Protein AF-A0A7X8E371-F1 (afdb_monomer_lite)

Sequence (68 aa):
MRLFRRFPIETGEAYIEVKDYCEQNLSQDAGIYNRFHALIVQNGKEHCKKKMHCKGCPLEEACQKLSS

pLDDT: mean 86.63, std 6.86, range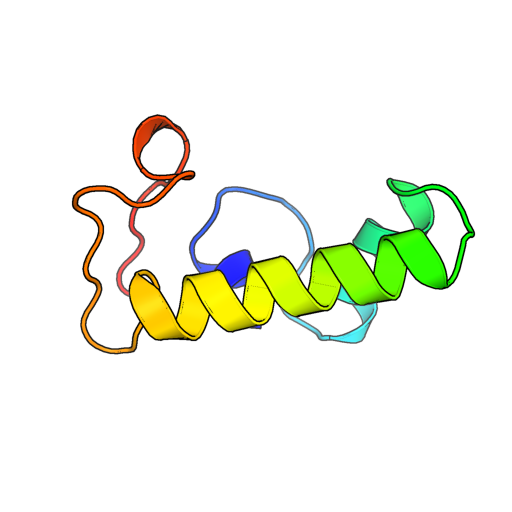 [55.19, 94.38]

Radius of gyration: 12.18 Å; chains: 1; bounding box: 25×19×32 Å

Secondary structure (DSSP, 8-state):
-HHHHHSS----SSHHHHHHHHHHHS-S-HHHHHHHHHHHHHHHHHTSSSS---TT-TTTTT------

Foldseek 3Di:
DQVVVFFPDPQDDDPVSVVVVCPVPDPPDPVRVVVVVVLVVVLCVPAVDLPGNLVPRPCNVRTPRDND

Structure (mmCIF, N/CA/C/O backbone):
data_AF-A0A7X8E371-F1
#
_entry.id   AF-A0A7X8E371-F1
#
loop_
_atom_site.group_PDB
_atom_site.id
_atom_site.type_symbol
_atom_site.label_atom_id
_atom_site.label_alt_id
_atom_site.label_comp_id
_atom_site.label_asym_id
_atom_site.label_entity_id
_atom_site.label_seq_id
_atom_site.pdbx_PDB_ins_code
_atom_site.Cartn_x
_atom_site.Cartn_y
_atom_site.Cartn_z
_atom_site.occupancy
_atom_site.B_iso_or_equiv
_atom_site.auth_seq_id
_atom_site.auth_comp_id
_atom_site.auth_asym_id
_atom_site.auth_atom_id
_atom_site.pdbx_PDB_model_num
ATOM 1 N N . MET A 1 1 ? 5.084 8.870 0.295 1.00 72.50 1 MET A N 1
ATOM 2 C CA . MET A 1 1 ? 3.596 8.784 0.172 1.00 72.50 1 MET A CA 1
ATOM 3 C C . MET A 1 1 ? 3.000 8.129 1.423 1.00 72.50 1 MET A C 1
ATOM 5 O O . MET A 1 1 ? 3.657 7.278 2.001 1.00 72.50 1 MET A O 1
ATOM 9 N N . ARG A 1 2 ? 1.783 8.496 1.870 1.00 81.19 2 ARG A N 1
ATOM 10 C CA . ARG A 1 2 ? 1.243 8.056 3.184 1.00 81.19 2 ARG A CA 1
ATOM 11 C C . ARG A 1 2 ? 1.071 6.537 3.322 1.00 81.19 2 ARG A C 1
ATOM 13 O O . ARG A 1 2 ? 1.383 6.011 4.379 1.00 81.19 2 ARG A O 1
ATOM 20 N N . LEU A 1 3 ? 0.575 5.858 2.284 1.00 84.50 3 LEU A N 1
ATOM 21 C CA . LEU A 1 3 ? 0.371 4.405 2.313 1.00 84.50 3 LEU A CA 1
ATOM 22 C C . LEU A 1 3 ? 1.703 3.661 2.479 1.00 84.50 3 LEU A C 1
ATOM 24 O O . LEU A 1 3 ? 1.843 2.881 3.410 1.00 84.50 3 LEU A O 1
ATOM 28 N N . PHE A 1 4 ? 2.682 3.982 1.633 1.00 84.69 4 PHE A N 1
ATOM 29 C CA . PHE A 1 4 ? 4.014 3.369 1.635 1.00 84.69 4 PHE A CA 1
ATOM 30 C C . PHE A 1 4 ? 4.807 3.605 2.928 1.00 84.69 4 PHE A C 1
ATOM 32 O O . PHE A 1 4 ? 5.605 2.769 3.307 1.00 84.69 4 PHE A O 1
ATOM 39 N N . ARG A 1 5 ? 4.534 4.691 3.667 1.00 81.12 5 ARG A N 1
ATOM 40 C CA . ARG A 1 5 ? 5.124 4.905 5.003 1.00 81.12 5 ARG A CA 1
ATOM 41 C C . ARG A 1 5 ? 4.546 4.009 6.100 1.00 81.12 5 ARG A C 1
ATOM 43 O O . ARG A 1 5 ? 5.153 3.870 7.152 1.00 81.12 5 ARG A O 1
ATOM 50 N N . ARG A 1 6 ? 3.325 3.502 5.917 1.00 83.44 6 ARG A N 1
ATOM 51 C CA . ARG A 1 6 ? 2.583 2.763 6.956 1.00 83.44 6 ARG A CA 1
ATOM 52 C C . ARG A 1 6 ? 2.476 1.274 6.676 1.00 83.44 6 ARG A C 1
ATOM 54 O O . ARG A 1 6 ? 2.209 0.500 7.591 1.00 83.44 6 ARG A O 1
ATOM 61 N N . PHE A 1 7 ? 2.598 0.903 5.411 1.00 84.31 7 PHE A N 1
ATOM 62 C CA . PHE A 1 7 ? 2.535 -0.467 4.950 1.00 84.31 7 PHE A CA 1
ATOM 63 C C . PHE A 1 7 ? 3.963 -1.036 4.890 1.00 84.31 7 PHE A C 1
ATOM 65 O O . PHE A 1 7 ? 4.859 -0.305 4.472 1.00 84.31 7 PHE A O 1
ATOM 72 N N . PRO A 1 8 ? 4.198 -2.290 5.316 1.00 81.56 8 PRO A N 1
ATOM 73 C CA . PRO A 1 8 ? 5.541 -2.857 5.443 1.00 81.56 8 PRO A CA 1
ATOM 74 C C . PRO A 1 8 ? 6.121 -3.254 4.074 1.00 81.56 8 PRO A C 1
ATOM 76 O O . PRO A 1 8 ? 6.269 -4.433 3.770 1.00 81.56 8 PRO A O 1
ATOM 79 N N . ILE A 1 9 ? 6.418 -2.265 3.229 1.00 82.12 9 ILE A N 1
ATOM 80 C CA . ILE A 1 9 ? 7.171 -2.444 1.985 1.00 82.12 9 ILE A CA 1
ATOM 81 C C . ILE A 1 9 ? 8.395 -1.536 2.029 1.00 82.12 9 ILE A C 1
ATOM 83 O O . ILE A 1 9 ? 8.300 -0.343 2.317 1.00 82.12 9 ILE A O 1
ATOM 87 N N . GLU A 1 10 ? 9.541 -2.102 1.675 1.00 80.25 10 GLU A N 1
ATOM 88 C CA . GLU A 1 10 ? 10.802 -1.383 1.522 1.00 80.25 10 GLU A CA 1
ATOM 89 C C . GLU A 1 10 ? 10.836 -0.627 0.184 1.00 80.25 10 GLU A C 1
ATOM 91 O O . GLU A 1 10 ? 11.490 -1.036 -0.770 1.00 80.25 10 GLU A O 1
ATOM 96 N N . THR A 1 11 ? 10.087 0.477 0.092 1.00 79.25 11 THR A N 1
ATOM 97 C CA . THR A 1 11 ? 10.067 1.352 -1.099 1.00 79.25 11 THR A CA 1
ATOM 98 C C . THR A 1 11 ? 10.919 2.613 -0.969 1.00 79.25 11 THR A C 1
ATOM 100 O O . THR A 1 11 ? 10.942 3.413 -1.896 1.00 79.25 11 THR A O 1
ATOM 103 N N . GLY A 1 12 ? 11.519 2.869 0.196 1.00 77.88 12 GLY A N 1
ATOM 104 C CA . GLY A 1 12 ? 12.056 4.191 0.541 1.00 77.88 12 GLY A CA 1
ATOM 105 C C . GLY A 1 12 ? 10.963 5.218 0.882 1.00 77.88 12 GLY A C 1
ATOM 106 O O . GLY A 1 12 ? 9.759 4.932 0.837 1.00 77.88 12 GLY A O 1
ATOM 107 N N . GLU A 1 13 ? 11.375 6.427 1.266 1.00 74.75 13 GLU A N 1
ATOM 108 C CA . GLU A 1 13 ? 10.462 7.498 1.695 1.00 74.75 13 GLU A CA 1
ATOM 109 C C . GLU A 1 13 ? 10.197 8.538 0.604 1.00 74.75 13 GLU A C 1
ATOM 111 O O . GLU A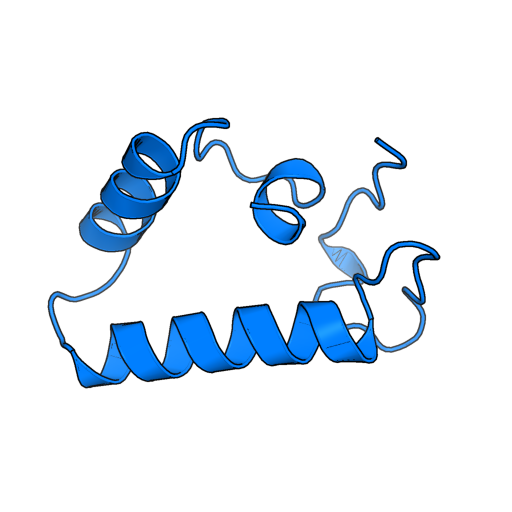 1 13 ? 9.118 9.161 0.576 1.00 74.75 13 GLU A O 1
ATOM 116 N N . ALA A 1 14 ? 11.178 8.748 -0.275 1.00 83.81 14 ALA A N 1
ATOM 117 C CA . ALA A 1 14 ? 11.100 9.727 -1.338 1.00 83.81 14 ALA A CA 1
ATOM 118 C C . ALA A 1 14 ? 10.179 9.239 -2.459 1.00 83.81 14 ALA A C 1
ATOM 120 O O . ALA A 1 14 ? 10.008 8.050 -2.714 1.00 83.81 14 ALA A O 1
ATOM 121 N N . TYR A 1 15 ? 9.573 10.193 -3.164 1.00 83.12 15 TYR A N 1
ATOM 122 C CA . TYR A 1 15 ? 8.709 9.882 -4.301 1.00 83.12 15 TYR A CA 1
ATOM 123 C C . TYR A 1 15 ? 9.435 9.068 -5.379 1.00 83.12 15 TYR A C 1
ATOM 125 O O . TYR A 1 15 ? 8.835 8.168 -5.956 1.00 83.12 15 TYR A O 1
ATOM 133 N N . ILE A 1 16 ? 10.711 9.379 -5.629 1.00 87.00 16 ILE A N 1
ATOM 134 C CA . ILE A 1 16 ? 11.492 8.708 -6.667 1.00 87.00 16 ILE A CA 1
ATOM 135 C C . ILE A 1 16 ? 11.762 7.243 -6.322 1.00 87.00 16 ILE A C 1
ATOM 137 O O . ILE A 1 16 ? 11.532 6.390 -7.161 1.00 87.00 16 ILE A O 1
ATOM 141 N N . GLU A 1 17 ? 12.093 6.938 -5.066 1.00 88.88 17 GLU A N 1
ATOM 142 C CA . GLU A 1 17 ? 12.318 5.562 -4.606 1.00 88.88 17 GLU A CA 1
ATOM 143 C C . GLU A 1 17 ? 11.034 4.728 -4.712 1.00 88.88 17 GLU A C 1
ATOM 145 O O . GLU A 1 17 ? 11.038 3.616 -5.237 1.00 88.88 17 GLU A O 1
ATOM 150 N N . VAL A 1 18 ? 9.898 5.309 -4.304 1.00 87.38 18 VAL A N 1
ATOM 151 C CA . VAL A 1 18 ? 8.583 4.665 -4.431 1.00 87.38 18 VAL A CA 1
ATOM 152 C C . VAL A 1 18 ? 8.234 4.418 -5.895 1.00 87.38 18 VAL A C 1
ATOM 154 O O . VAL A 1 18 ? 7.704 3.358 -6.230 1.00 87.38 18 VAL A O 1
ATOM 157 N N . LYS A 1 19 ? 8.510 5.392 -6.768 1.00 87.81 19 LYS A N 1
ATOM 158 C CA . LYS A 1 19 ? 8.274 5.268 -8.205 1.00 87.81 19 LYS A CA 1
ATOM 159 C C . LYS A 1 19 ? 9.133 4.146 -8.792 1.00 87.81 19 LYS A C 1
ATOM 161 O O . LYS A 1 19 ? 8.572 3.256 -9.424 1.00 87.81 19 LYS A O 1
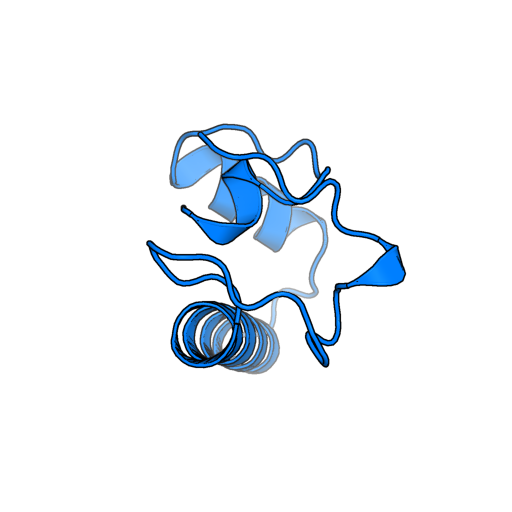ATOM 166 N N . ASP A 1 20 ? 10.436 4.157 -8.533 1.00 90.12 20 ASP A N 1
ATOM 167 C CA . ASP A 1 20 ? 11.381 3.170 -9.057 1.00 90.12 20 ASP A CA 1
ATOM 168 C C . ASP A 1 20 ? 11.029 1.760 -8.568 1.00 90.12 20 ASP A C 1
ATOM 170 O O . ASP A 1 20 ? 11.010 0.819 -9.359 1.00 90.12 20 ASP A O 1
ATOM 174 N N . TYR A 1 21 ? 10.648 1.612 -7.295 1.00 90.50 21 TYR A N 1
ATOM 175 C CA . TYR A 1 21 ? 10.151 0.346 -6.760 1.00 90.50 21 TYR A CA 1
ATOM 176 C C . TYR A 1 21 ? 8.919 -0.151 -7.529 1.00 90.50 21 TYR A C 1
ATOM 178 O O . TYR A 1 21 ? 8.844 -1.324 -7.897 1.00 90.50 21 TYR A O 1
ATOM 186 N N . CYS A 1 22 ? 7.949 0.727 -7.797 1.00 89.31 22 CYS A N 1
ATOM 187 C CA . CYS A 1 22 ? 6.747 0.351 -8.537 1.00 89.31 22 CYS A CA 1
ATOM 188 C C . CYS A 1 22 ? 7.068 -0.024 -9.990 1.00 89.31 22 CYS A C 1
ATOM 190 O O . CYS A 1 22 ? 6.548 -1.023 -10.472 1.00 89.31 22 CYS A O 1
ATOM 192 N N . GLU A 1 23 ? 7.929 0.732 -10.674 1.00 90.19 23 GLU A N 1
ATOM 193 C CA . GLU A 1 23 ? 8.322 0.456 -12.064 1.00 90.19 23 GLU A CA 1
ATOM 194 C C . GLU A 1 23 ? 9.157 -0.828 -12.202 1.00 90.19 23 GLU A C 1
ATOM 196 O O . GLU A 1 23 ? 9.086 -1.486 -13.237 1.00 90.19 23 GLU A O 1
ATOM 201 N N . GLN A 1 24 ? 9.911 -1.218 -11.168 1.00 91.75 24 GLN A N 1
ATOM 202 C CA . GLN A 1 24 ? 10.670 -2.477 -11.145 1.00 91.75 24 GLN A CA 1
ATOM 203 C C . GLN A 1 24 ? 9.800 -3.709 -10.848 1.00 91.75 24 GLN A C 1
ATOM 205 O O . GLN A 1 24 ? 10.126 -4.806 -11.297 1.00 91.75 24 GLN A O 1
ATOM 210 N N . ASN A 1 25 ? 8.714 -3.550 -10.083 1.00 90.06 25 ASN A N 1
ATOM 211 C CA . ASN A 1 25 ? 7.875 -4.668 -9.624 1.00 90.06 25 ASN A CA 1
ATOM 212 C C . ASN A 1 25 ? 6.564 -4.831 -10.410 1.00 90.06 25 ASN A C 1
ATOM 214 O O . ASN A 1 25 ? 5.909 -5.870 -10.310 1.00 90.06 25 ASN A O 1
ATOM 218 N N . LEU A 1 26 ? 6.150 -3.820 -11.171 1.00 89.62 26 LEU A N 1
ATOM 219 C CA . LEU A 1 26 ? 4.955 -3.857 -12.008 1.00 89.62 26 LEU A CA 1
ATOM 220 C C . LEU A 1 26 ? 5.349 -3.948 -13.482 1.00 89.62 26 LEU A C 1
ATOM 222 O O . LEU A 1 26 ? 6.404 -3.481 -13.899 1.00 89.62 26 LEU A O 1
ATOM 226 N N . SER A 1 27 ? 4.473 -4.524 -14.303 1.00 90.50 27 SER A N 1
ATOM 227 C CA . SER A 1 27 ? 4.663 -4.493 -15.752 1.00 90.50 27 SER A CA 1
ATOM 228 C C . SER A 1 27 ? 4.618 -3.051 -16.260 1.00 90.50 27 SER A C 1
ATOM 230 O O . SER A 1 27 ? 3.784 -2.265 -15.806 1.00 90.50 27 SER A O 1
ATOM 232 N N . GLN A 1 28 ? 5.480 -2.727 -17.228 1.00 89.00 28 GLN A N 1
ATOM 233 C CA . GLN A 1 28 ? 5.555 -1.408 -17.866 1.00 89.00 28 GLN A CA 1
ATOM 234 C C . GLN A 1 28 ? 4.341 -1.143 -18.769 1.00 89.00 28 GLN A C 1
ATOM 236 O O . GLN A 1 28 ? 4.438 -1.095 -19.992 1.00 89.00 28 GLN A O 1
ATOM 241 N N . ASP A 1 29 ? 3.183 -0.970 -18.142 1.00 92.75 29 ASP A N 1
ATOM 242 C CA . ASP A 1 29 ? 1.902 -0.706 -18.776 1.00 92.75 29 ASP A CA 1
ATOM 243 C C . ASP A 1 29 ? 1.223 0.476 -18.075 1.00 92.75 29 ASP A C 1
ATOM 245 O O . ASP A 1 29 ? 0.982 0.476 -16.862 1.00 92.75 29 ASP A O 1
ATOM 249 N N . ALA A 1 30 ? 0.891 1.505 -18.855 1.00 90.62 30 ALA A N 1
ATOM 250 C CA . ALA A 1 30 ? 0.278 2.719 -18.324 1.00 90.62 30 ALA A CA 1
ATOM 251 C C . ALA A 1 30 ? -1.094 2.452 -17.677 1.00 90.62 30 ALA A C 1
ATOM 253 O O . ALA A 1 30 ? -1.470 3.130 -16.719 1.00 90.62 30 ALA A O 1
ATOM 254 N N . GLY A 1 31 ? -1.844 1.458 -18.160 1.00 93.75 31 GLY A N 1
ATOM 255 C CA . GLY A 1 31 ? -3.112 1.032 -17.575 1.00 93.75 31 GLY A CA 1
ATOM 256 C C . GLY A 1 31 ? -2.935 0.410 -16.190 1.00 93.75 31 GLY A C 1
ATOM 257 O O . GLY A 1 31 ? -3.702 0.735 -15.277 1.00 93.75 31 GLY A O 1
ATOM 258 N N . ILE A 1 32 ? -1.902 -0.418 -16.003 1.00 92.88 32 ILE A N 1
ATOM 259 C CA . ILE A 1 32 ? -1.536 -0.982 -14.694 1.00 92.88 32 ILE A CA 1
ATOM 260 C C . ILE A 1 32 ? -1.149 0.135 -13.725 1.00 92.88 32 ILE A C 1
ATOM 262 O O . ILE A 1 32 ? -1.694 0.186 -12.620 1.00 92.88 32 ILE A O 1
ATOM 266 N N . TYR A 1 33 ? -0.300 1.077 -14.141 1.00 91.69 33 TYR A N 1
ATOM 267 C CA . TYR A 1 33 ? 0.095 2.207 -13.292 1.00 91.69 33 TYR A CA 1
ATOM 268 C C . TYR A 1 33 ? -1.088 3.088 -12.894 1.00 91.69 33 TYR A C 1
ATOM 270 O O . TYR A 1 33 ? -1.253 3.414 -11.716 1.00 91.69 33 TYR A O 1
ATOM 278 N N . ASN A 1 34 ? -1.959 3.419 -13.849 1.00 92.69 34 ASN A N 1
ATOM 279 C CA . ASN A 1 34 ? -3.150 4.224 -13.591 1.00 92.69 34 ASN A CA 1
ATOM 280 C C . ASN A 1 34 ? -4.095 3.533 -12.604 1.00 92.69 34 ASN A C 1
ATOM 282 O O . ASN A 1 34 ? -4.569 4.161 -11.653 1.00 92.69 34 ASN A O 1
ATOM 286 N N . ARG A 1 35 ? -4.343 2.231 -12.796 1.00 94.38 35 ARG A N 1
ATOM 287 C CA . ARG A 1 35 ? -5.181 1.436 -11.893 1.00 94.38 35 ARG A CA 1
ATOM 288 C C . ARG A 1 35 ? -4.561 1.349 -10.501 1.00 94.38 35 ARG A C 1
ATOM 290 O O . ARG A 1 35 ? -5.261 1.572 -9.517 1.00 94.38 35 ARG A O 1
ATOM 297 N N . PHE A 1 36 ? -3.268 1.058 -10.411 1.00 91.62 36 PHE A N 1
ATOM 298 C CA . PHE A 1 36 ? -2.560 0.946 -9.140 1.00 91.62 36 PHE A CA 1
ATOM 299 C C . PHE A 1 36 ? -2.593 2.265 -8.357 1.00 91.62 36 PHE A C 1
ATOM 301 O O . PHE A 1 36 ? -2.983 2.287 -7.188 1.00 91.62 36 PHE A O 1
ATOM 308 N N . HIS A 1 37 ? -2.299 3.387 -9.019 1.00 91.06 37 HIS A N 1
ATOM 309 C CA . HIS A 1 37 ? -2.407 4.714 -8.418 1.00 91.06 37 HIS A CA 1
ATOM 310 C C . HIS A 1 37 ? -3.839 5.021 -7.946 1.00 91.06 37 HIS A C 1
ATOM 312 O O . HIS A 1 37 ? -4.023 5.488 -6.819 1.00 91.06 37 HIS A O 1
ATOM 318 N N . ALA A 1 38 ? -4.860 4.712 -8.755 1.00 93.94 38 ALA A N 1
ATOM 319 C CA . ALA A 1 38 ? -6.260 4.906 -8.376 1.00 93.94 38 ALA A CA 1
ATOM 320 C C . ALA A 1 38 ? -6.635 4.113 -7.111 1.00 93.94 38 ALA A C 1
ATOM 322 O O . ALA A 1 38 ? -7.245 4.677 -6.201 1.00 93.94 38 ALA A O 1
ATOM 323 N N . LEU A 1 39 ? -6.203 2.850 -7.011 1.00 93.19 39 LEU A N 1
ATOM 324 C CA . LEU A 1 39 ? -6.430 2.003 -5.835 1.00 93.19 39 LEU A CA 1
ATOM 325 C C . LEU A 1 39 ? -5.743 2.561 -4.582 1.00 93.19 39 LEU A C 1
ATOM 327 O O . LEU A 1 39 ? -6.355 2.612 -3.515 1.00 93.19 39 LEU A O 1
ATOM 331 N N . ILE A 1 40 ? -4.501 3.042 -4.700 1.00 90.62 40 ILE A N 1
ATOM 332 C CA . ILE A 1 40 ? -3.780 3.673 -3.583 1.00 90.62 40 ILE A CA 1
ATOM 333 C C . ILE A 1 40 ? -4.516 4.926 -3.100 1.00 90.62 40 ILE A C 1
ATOM 335 O O . ILE A 1 40 ? -4.703 5.117 -1.893 1.00 90.62 40 ILE A O 1
ATOM 339 N N . VAL A 1 41 ? -4.934 5.785 -4.034 1.00 91.75 41 VAL A N 1
ATOM 340 C CA . VAL A 1 41 ? -5.656 7.025 -3.728 1.00 91.75 41 VAL A CA 1
ATOM 341 C C . VAL A 1 41 ? -6.993 6.719 -3.060 1.00 91.75 41 VAL A C 1
ATOM 343 O O . VAL A 1 41 ? -7.311 7.334 -2.039 1.00 91.75 41 VAL A O 1
ATOM 346 N N . GLN A 1 42 ? -7.758 5.768 -3.595 1.00 93.38 42 GLN A N 1
ATOM 347 C CA . GLN A 1 42 ? -9.028 5.337 -3.021 1.00 93.38 42 GLN A CA 1
ATOM 348 C C . GLN A 1 42 ? -8.829 4.765 -1.610 1.00 93.38 42 GLN A C 1
ATOM 350 O O . GLN A 1 42 ? -9.448 5.252 -0.665 1.00 93.38 42 GLN A O 1
ATOM 355 N N . ASN A 1 43 ? -7.878 3.848 -1.417 1.00 91.69 43 ASN A N 1
ATOM 356 C CA . ASN A 1 43 ? -7.583 3.277 -0.103 1.00 91.69 43 ASN A CA 1
ATOM 357 C C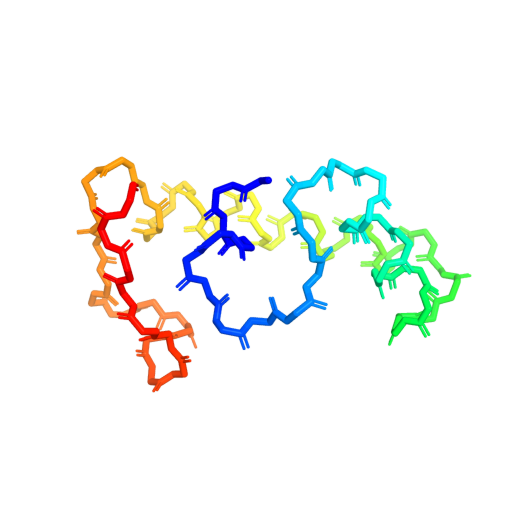 . ASN A 1 43 ? -7.168 4.347 0.926 1.00 91.69 43 ASN A C 1
ATOM 359 O O . ASN A 1 43 ? -7.590 4.310 2.083 1.00 91.69 43 ASN A O 1
ATOM 363 N N . GLY A 1 44 ? -6.378 5.346 0.519 1.00 90.06 44 GLY A N 1
ATOM 364 C CA . GLY A 1 44 ? -6.029 6.489 1.370 1.00 90.06 44 GLY A CA 1
ATOM 365 C C . GLY A 1 44 ? -7.228 7.375 1.729 1.00 90.06 44 GLY A C 1
ATOM 366 O O . GLY A 1 44 ? -7.281 7.929 2.831 1.00 90.06 44 GLY A O 1
ATOM 367 N N . LYS A 1 45 ? -8.196 7.495 0.814 1.00 89.94 45 LYS A N 1
ATOM 368 C CA . LYS A 1 45 ? -9.441 8.251 0.995 1.00 89.94 45 LYS A CA 1
ATOM 369 C C . LYS A 1 45 ? -10.523 7.496 1.749 1.00 89.94 45 LYS A C 1
ATOM 371 O O . LYS A 1 45 ? -11.410 8.164 2.261 1.00 89.94 45 LYS A O 1
ATOM 376 N N . GLU A 1 46 ? -10.492 6.173 1.825 1.00 91.88 46 GLU A N 1
ATOM 377 C CA . GLU A 1 46 ? -11.515 5.382 2.519 1.00 91.88 46 GLU A CA 1
ATOM 378 C C . GLU A 1 46 ? -11.010 4.903 3.885 1.00 91.88 46 GLU A C 1
ATOM 380 O O . GLU A 1 46 ? -11.657 5.178 4.899 1.00 91.88 46 GLU A O 1
ATOM 385 N N . HIS A 1 47 ? -9.795 4.343 3.935 1.00 91.56 47 HIS A N 1
ATOM 386 C CA . HIS A 1 47 ? -9.249 3.646 5.106 1.00 91.56 47 HIS A CA 1
ATOM 387 C C . HIS A 1 47 ? -8.005 4.322 5.700 1.00 91.56 47 HIS A C 1
ATOM 389 O O . HIS A 1 47 ? -7.981 4.695 6.878 1.00 91.56 47 HIS A O 1
ATOM 395 N N . CYS A 1 48 ? -6.957 4.533 4.895 1.00 90.81 48 CYS A N 1
ATOM 396 C CA . CYS A 1 48 ? -5.646 5.011 5.358 1.00 90.81 48 CYS A CA 1
ATOM 397 C C . CYS A 1 48 ? -5.577 6.551 5.463 1.00 90.81 48 CYS A C 1
ATOM 399 O O . CYS A 1 48 ? -4.633 7.201 5.007 1.00 90.81 48 CYS A O 1
ATOM 401 N N . LYS A 1 49 ? -6.605 7.149 6.076 1.00 88.06 49 LYS A N 1
ATOM 402 C CA . LYS A 1 49 ? -6.726 8.593 6.333 1.00 88.06 49 LYS A CA 1
ATOM 403 C C . LYS A 1 49 ? -5.772 9.054 7.445 1.00 88.06 49 LYS A C 1
ATOM 405 O O . LYS A 1 49 ? -5.099 8.256 8.102 1.00 88.06 49 LYS A O 1
ATOM 410 N N . LYS A 1 50 ? -5.742 10.372 7.709 1.00 84.06 50 LYS A N 1
ATOM 411 C CA . LYS A 1 50 ? -5.005 10.957 8.851 1.00 84.06 50 LYS A CA 1
ATOM 412 C C . LYS A 1 50 ? -5.399 10.278 10.170 1.00 84.06 50 LYS A C 1
ATOM 414 O O . LYS A 1 50 ? -4.520 9.803 10.879 1.00 84.06 50 LYS A O 1
ATOM 419 N N . LYS A 1 51 ? -6.708 10.167 10.438 1.00 85.38 51 LYS A N 1
ATOM 420 C CA . LYS A 1 51 ? -7.267 9.268 11.456 1.00 85.38 51 LYS A CA 1
ATOM 421 C C . LYS A 1 51 ? -7.572 7.932 10.783 1.00 85.38 51 LYS A C 1
ATOM 423 O O . LYS A 1 51 ? -8.510 7.846 9.997 1.00 85.38 51 LYS A O 1
ATOM 428 N N . MET A 1 52 ? -6.725 6.944 11.035 1.00 85.75 52 MET A N 1
ATOM 429 C CA . MET A 1 52 ? -6.797 5.628 10.402 1.00 85.75 52 MET A CA 1
ATOM 430 C C . MET A 1 52 ? -8.132 4.925 10.699 1.00 85.75 52 MET A C 1
ATOM 432 O O . MET A 1 52 ? -8.574 4.874 11.846 1.00 85.75 52 MET A O 1
ATOM 436 N N . HIS A 1 53 ? -8.770 4.397 9.653 1.00 89.25 53 HIS A N 1
ATOM 437 C CA . HIS A 1 53 ? -9.966 3.560 9.733 1.00 89.25 53 HIS A CA 1
ATOM 438 C C . HIS A 1 53 ? -9.639 2.190 9.136 1.00 89.25 53 HIS A C 1
ATOM 440 O O . HIS A 1 53 ? -9.944 1.900 7.981 1.00 89.25 53 HIS A O 1
ATOM 446 N N . CYS A 1 54 ? -8.928 1.376 9.917 1.00 89.38 54 CYS A N 1
ATOM 447 C CA . CYS A 1 54 ? -8.383 0.108 9.437 1.00 89.38 54 CYS A CA 1
ATOM 448 C C . CYS A 1 54 ? -9.443 -0.977 9.239 1.00 89.38 54 CYS A C 1
ATOM 450 O O . CYS A 1 54 ? -9.207 -1.873 8.440 1.00 89.38 54 CYS A O 1
ATOM 452 N N . LYS A 1 55 ? -10.586 -0.886 9.931 1.00 88.88 55 LYS A N 1
ATOM 453 C CA . LYS A 1 55 ? -11.660 -1.878 9.844 1.00 88.88 55 LYS A CA 1
ATOM 454 C C . LYS A 1 55 ? -12.168 -1.977 8.404 1.00 88.88 55 LYS A C 1
ATOM 456 O O . LYS A 1 55 ? -12.626 -0.978 7.848 1.00 88.88 55 LYS A O 1
ATOM 461 N N . GLY A 1 56 ? -12.085 -3.172 7.822 1.00 87.31 56 GLY A N 1
ATOM 462 C CA . GLY A 1 56 ? -12.528 -3.429 6.447 1.00 87.31 56 GLY A CA 1
ATOM 463 C C . GLY A 1 56 ? -11.586 -2.877 5.374 1.00 87.31 56 GLY A C 1
ATOM 464 O O . GLY A 1 56 ? -11.958 -2.830 4.207 1.00 87.31 56 GLY A O 1
ATOM 46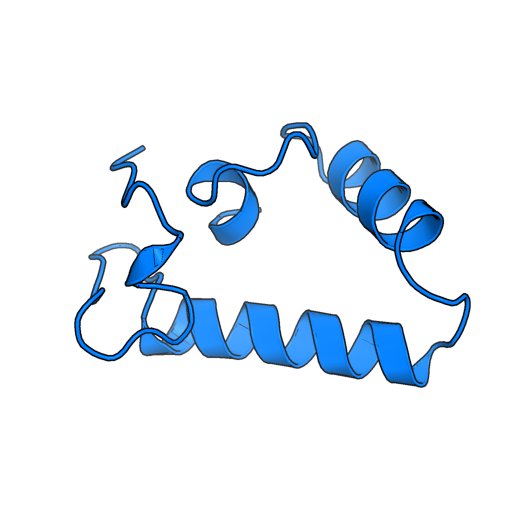5 N N . CYS A 1 57 ? -10.380 -2.445 5.754 1.00 90.81 57 CYS A N 1
ATOM 466 C CA . CYS A 1 57 ? -9.332 -2.121 4.796 1.00 90.81 57 CYS A CA 1
ATOM 467 C C . CYS A 1 57 ? -8.883 -3.413 4.091 1.00 90.81 57 CYS A C 1
ATOM 469 O O . CYS A 1 57 ? -8.560 -4.379 4.782 1.00 90.81 57 CYS A O 1
ATOM 471 N N . PRO A 1 58 ? -8.748 -3.435 2.755 1.00 89.81 58 PRO A N 1
ATOM 472 C CA . PRO A 1 58 ? -8.242 -4.611 2.037 1.00 89.81 58 PRO A CA 1
ATOM 473 C C . PRO A 1 58 ? -6.830 -5.038 2.463 1.00 89.81 58 PRO A C 1
ATOM 475 O O . PRO A 1 58 ? -6.422 -6.170 2.244 1.00 89.81 58 PRO A O 1
ATOM 478 N N . LEU A 1 59 ? -6.071 -4.115 3.058 1.00 89.19 59 LEU A N 1
ATOM 479 C CA . LEU A 1 59 ? -4.713 -4.341 3.545 1.00 89.19 59 LEU A CA 1
ATOM 480 C C . LEU A 1 59 ? -4.668 -4.573 5.062 1.00 89.19 59 LEU A C 1
ATOM 482 O O . LEU A 1 59 ? -3.588 -4.532 5.639 1.00 89.19 59 LEU A O 1
ATOM 486 N N . GLU A 1 60 ? -5.813 -4.743 5.731 1.00 89.38 60 GLU A N 1
ATOM 487 C CA . GLU A 1 60 ? -5.895 -4.796 7.195 1.00 89.38 60 GLU A CA 1
ATOM 488 C C . GLU A 1 60 ? -4.993 -5.871 7.815 1.00 89.38 60 GLU A C 1
ATOM 490 O O . GLU A 1 60 ? -4.326 -5.582 8.808 1.00 89.38 60 GLU A O 1
ATOM 495 N N . GLU A 1 61 ? -4.953 -7.066 7.225 1.00 87.00 61 GLU A N 1
ATOM 496 C CA . GLU A 1 61 ? -4.206 -8.216 7.753 1.00 87.00 61 GLU A CA 1
ATOM 497 C C . GLU A 1 61 ? -2.691 -8.092 7.550 1.00 87.00 61 GLU A C 1
ATOM 499 O O . GLU A 1 61 ? -1.913 -8.533 8.390 1.00 87.00 61 GLU A O 1
ATOM 504 N N . ALA A 1 62 ? -2.263 -7.449 6.460 1.00 85.25 62 ALA A N 1
ATOM 505 C CA . ALA A 1 62 ? -0.850 -7.286 6.110 1.00 85.25 62 ALA A CA 1
ATOM 506 C C . ALA A 1 62 ? -0.254 -5.938 6.563 1.00 85.25 62 ALA A C 1
ATOM 508 O O . ALA A 1 62 ? 0.947 -5.706 6.438 1.00 85.25 62 ALA A O 1
ATOM 509 N N . CYS A 1 63 ? -1.07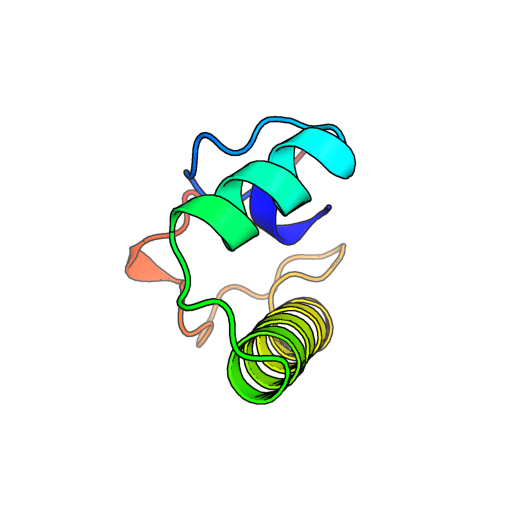5 -5.011 7.061 1.00 86.75 63 CYS A N 1
ATOM 510 C CA . CYS A 1 63 ? -0.641 -3.671 7.444 1.00 86.75 63 CYS A CA 1
ATOM 511 C C . CYS A 1 63 ? -0.274 -3.605 8.930 1.00 86.75 63 CYS A C 1
ATOM 513 O O . CYS A 1 63 ? -1.081 -3.932 9.796 1.00 86.75 63 CYS A O 1
ATOM 515 N N . GLN A 1 64 ? 0.901 -3.051 9.242 1.00 82.19 64 GLN A N 1
ATOM 516 C CA . GLN A 1 64 ? 1.356 -2.835 10.623 1.00 82.19 64 GLN A CA 1
ATOM 517 C C . GLN A 1 64 ? 0.687 -1.633 11.318 1.00 82.19 64 GLN A C 1
ATOM 519 O O . GLN A 1 64 ? 0.972 -1.349 12.478 1.00 82.19 64 GLN A O 1
ATOM 524 N N . LYS A 1 65 ? -0.222 -0.924 10.627 1.00 81.69 65 LYS A N 1
ATOM 525 C CA . LYS A 1 65 ? -1.035 0.184 11.167 1.00 81.69 65 LYS A CA 1
ATOM 526 C C . LYS A 1 65 ? -0.184 1.268 11.857 1.00 81.69 65 LYS A C 1
ATOM 528 O O . LYS A 1 65 ? -0.615 1.862 12.842 1.00 81.69 65 LYS A O 1
ATOM 533 N N . LEU A 1 66 ? 1.008 1.550 11.320 1.00 75.94 66 LEU A N 1
ATOM 534 C CA . LEU A 1 66 ? 1.960 2.489 11.918 1.00 75.94 66 LEU A CA 1
ATOM 535 C C . LEU A 1 66 ? 1.364 3.903 12.020 1.00 75.94 66 LEU A C 1
ATOM 537 O O . LEU A 1 66 ? 0.876 4.479 11.040 1.00 75.94 66 LEU A O 1
ATOM 541 N N . SER A 1 67 ? 1.401 4.470 13.225 1.00 62.50 67 SER A N 1
ATOM 542 C CA . SER A 1 67 ? 0.912 5.813 13.539 1.00 62.50 67 SER A CA 1
ATOM 543 C C . SER A 1 67 ? 2.038 6.845 13.461 1.00 62.50 67 SER A C 1
ATOM 545 O O . SER A 1 67 ? 2.334 7.513 14.448 1.00 62.50 67 SER A O 1
ATOM 547 N N . SER A 1 68 ? 2.692 6.955 12.307 1.00 55.19 68 SER A N 1
ATOM 548 C CA . SER A 1 68 ? 3.576 8.093 12.012 1.00 55.19 68 SER A CA 1
ATOM 549 C C . SER A 1 68 ? 2.810 9.221 11.321 1.00 55.19 68 SER A C 1
ATOM 551 O O . SER A 1 68 ? 1.839 8.939 10.556 1.00 55.19 68 SER A O 1
#